Protein 2IZX (pdb70)

Organism: Homo sapiens (NCBI:txid9606)

Radius of gyration: 12.32 Å; Cα contacts (8 Å, |Δi|>4): 88; chains: 3; bounding box: 26×30×30 Å

InterPro domains:
  IPR000595 Cyclic nucleotide-binding domain [PF00027] (158-243)
  IPR000595 Cyclic nucleotide-binding domain [PF00027] (280-371)
  IPR000595 Cyclic nucleotide-binding domain [PS50042] (139-258)
  IPR000595 Cyclic nucleotide-binding domain [PS50042] (261-388)
  IPR000595 Cyclic nucleotide-binding domain [SM00100] (139-259)
  IPR000595 Cyclic nucleotide-binding domain [SM00100] (261-386)
  IPR000595 Cyclic nucleotide-binding domain [cd00038] (139-251)
  IPR000595 Cyclic nucleotide-binding domain [cd00038] (261-382)
  IPR003117 cAMP-dependent protein kinase regulatory subunit, dimerization-anchoring domain [PF02197] (9-45)
  IPR003117 cAMP-dependent protein kinase regulatory subunit, dimerization-anchoring domain [SM00394] (8-45)
  IPR012198 cAMP-dependent protein kinase regulatory subunit [PIRSF000548] (71-395)
  IPR014710 RmlC-like jelly roll fold [G3DSA:2.60.120.10] (99-242)
  IPR014710 RmlC-like jelly roll fold [G3DSA:2.60.120.10] (243-395)
  IPR018488 Cyclic nucleotide-binding, conserved site [PS00888] (166-182)
  IPR018488 Cyclic nucleotide-binding, conserved site [PS00888] (288-304)
  IPR018488 Cyclic nucleotide-binding, conserved site [PS00889] (206-223)
  IPR018488 Cyclic nucleotide-binding, conserved site [PS00889] (336-353)
  IPR018490 Cyclic nucleotide-binding domain superfamily [SSF51206] (120-250)
  IPR018490 Cyclic nucleotide-binding domain superfamily [SSF51206] (254-394)
  IPR050503 cAMP-dependent protein kinase regulatory subunit-like [PTHR11635] (18-391)

Sequence (98 aa):
IPPGLTELLQGYTVEVLRQQPPDLVEFAVEYFTRLREARIQIPPGLTELLQGYTVEVLRQQPPDLVEFAVEYFTRLREARQIEYLAKQIVDNAIQQAK

Foldseek 3Di:
DDPPPVVVVVVLVVCCVVPVDPDSVVSVVVVVVVVVVVD/DDDDPCVVVVVVVLVVVCVVVVDPDSVVSVVVVVVVVVVVD/DVVVVVVVVVVVVVVVVD

CATH classification: 1.20.890.10

B-factor: mean 15.24, std 7.82, range [7.11, 54.93]

Solvent-accessible surface area: 5772 Å² total; per-residue (Å²): 100,41,131,37,0,32,114,25,0,37,26,0,0,16,39,0,3,133,108,65,18,144,62,18,30,60,36,0,13,81,51,0,47,146,62,92,143,90,164,115,139,90,14,128,36,2,37,121,17,0,45,25,0,0,37,43,1,57,171,111,146,22,144,53,21,14,50,26,0,13,65,42,0,32,160,72,67,119,81,201,112,41,98,127,42,0,95,84,18,0,54,70,0,6,103,93,19,128

GO terms:
  GO:0005515 protein binding (F, IPI)
  GO:0005737 cytoplasm (C, IDA)
  GO:0005813 centrosome (C, IDA)
  GO:0005886 plasma membrane (C, IDA)
  GO:0031625 ubiquitin protein ligase binding (F, IDA)
  GO:0035556 intracellular signal transduction (P, TAS)
  GO:0005737 cytoplasm (C, TAS)
  GO:0005886 plasma membrane (C, TAS)
  GO:0016020 membrane (C, TAS)
  GO:0097546 ciliary base (C, TAS)
  GO:0002862 negative regulation of inflammatory response to antigenic stimulus (P, TAS)
  GO:0003091 renal water homeostasis (P, TAS)
  GO:0034199 activation of protein kinase A activity (P, TAS)
  GO:0030552 cAMP binding (F, TAS)
  GO:0005829 cytosol (C, TAS)
  GO:0097700 vascular endothelial cell response to laminar fluid shear stress (P, TAS)
  GO:0071377 cellular response to glucagon stimulus (P, TAS)
  GO:0007268 chemical synaptic transmission (P, TAS)
  GO:0004862 cAMP-dependent protein kinase inhibitor activity (F, IDA)
  GO:0008603 cAMP-dependent protein kinase regulator activity (F, IDA)

Secondary structure (DSSP, 8-state):
--TTHHHHHHHHHHHHHHH--S-HHHHHHHHHHHHHHH-/----TTHHHHHHHHHHHHHHH--S-HHHHHHHHHHHHHHT-/-HHHHHHHHHHHHHHHH-

Structure (mmCIF, N/CA/C/O backbone):
data_2IZX
#
_entry.id   2IZX
#
_cell.length_a   41.352
_cell.length_b   45.251
_cell.length_c   56.837
_cell.angle_alpha   90.00
_cell.angle_beta   90.00
_cell.angle_gamma   90.00
#
_symmetry.space_group_name_H-M   'P 21 21 21'
#
loop_
_entity.id
_entity.type
_entity.pdbx_description
1 polymer 'CAMP-DEPENDENT PROTEIN KINASE TYPE II-ALPHA REGULATORY SUBUNIT'
2 polymer AKAP-IS
3 non-polymer 'DITHIANE DIOL'
4 water water
#
loop_
_atom_site.group_PDB
_atom_site.id
_atom_site.type_symbol
_atom_site.label_atom_id
_atom_site.label_alt_id
_atom_site.label_comp_id
_atom_site.label_asym_id
_atom_site.label_entity_id
_atom_site.label_seq_id
_atom_site.pdbx_PDB_ins_code
_atom_site.Cartn_x
_atom_site.Cartn_y
_atom_site.Cartn_z
_atom_site.occupancy
_atom_site.B_iso_or_equiv
_atom_site.auth_seq_id
_atom_site.auth_comp_id
_atom_site.auth_asym_id
_atom_site.auth_atom_id
_atom_site.pdbx_PDB_model_num
ATOM 1 N N . ILE A 1 3 ? 18.389 0.874 -15.517 1.00 26.43 5 ILE A N 1
ATOM 2 C CA . ILE A 1 3 ? 16.961 0.405 -15.756 1.00 25.04 5 ILE A CA 1
ATOM 3 C C . ILE A 1 3 ? 16.546 -0.481 -14.573 1.00 23.79 5 ILE A C 1
ATOM 4 O O . ILE A 1 3 ? 17.214 -1.494 -14.298 1.00 25.07 5 ILE A O 1
ATOM 9 N N . PRO A 1 4 ? 15.474 -0.125 -13.845 1.00 20.73 6 PRO A N 1
ATOM 10 C CA . PRO A 1 4 ? 15.076 -0.966 -12.738 1.00 20.16 6 PRO A CA 1
ATOM 11 C C . PRO A 1 4 ? 14.703 -2.368 -13.130 1.00 20.33 6 PRO A C 1
ATOM 12 O O . PRO A 1 4 ? 14.051 -2.583 -14.171 1.00 18.45 6 PRO A O 1
ATOM 16 N N . PRO A 1 5 ? 15.147 -3.340 -12.328 1.00 20.88 7 PRO A N 1
ATOM 17 C CA . PRO A 1 5 ? 14.758 -4.723 -12.566 1.00 21.53 7 PRO A CA 1
ATOM 18 C C . PRO A 1 5 ? 13.248 -4.833 -12.600 1.00 20.32 7 PRO A C 1
ATOM 19 O O . PRO A 1 5 ? 12.527 -4.178 -11.820 1.00 21.07 7 PRO A O 1
ATOM 23 N N . GLY A 1 6 ? 12.761 -5.646 -13.524 1.00 18.69 8 GLY A N 1
ATOM 24 C CA . GLY A 1 6 ? 11.335 -5.823 -13.610 1.00 16.26 8 GLY A CA 1
ATOM 25 C C . GLY A 1 6 ? 10.615 -4.907 -14.591 1.00 13.83 8 GLY A C 1
ATOM 26 O O . GLY A 1 6 ? 9.481 -5.226 -14.963 1.00 14.85 8 GLY A O 1
ATOM 27 N N . LEU A 1 7 ? 11.246 -3.803 -14.988 1.00 13.45 9 LEU A N 1
ATOM 28 C CA . LEU A 1 7 ? 10.512 -2.852 -15.827 1.00 11.31 9 LEU A CA 1
ATOM 29 C C . LEU A 1 7 ? 10.111 -3.436 -17.186 1.00 9.94 9 LEU A C 1
ATOM 30 O O . LEU A 1 7 ? 8.962 -3.340 -17.591 1.00 9.38 9 LEU A O 1
ATOM 35 N N . THR A 1 8 ? 11.052 -4.092 -17.852 1.00 10.31 10 THR A N 1
ATOM 36 C CA . THR A 1 8 ? 10.705 -4.599 -19.179 1.00 9.95 10 THR A CA 1
ATOM 37 C C . THR A 1 8 ? 9.655 -5.691 -19.088 1.00 10.00 10 THR A C 1
ATOM 38 O O . THR A 1 8 ? 8.715 -5.740 -19.894 1.00 9.14 10 THR A O 1
ATOM 42 N N . GLU A 1 9 ? 9.780 -6.574 -18.093 1.00 10.92 11 GLU A N 1
ATOM 43 C CA . GLU A 1 9 ? 8.797 -7.637 -17.985 1.00 10.89 11 GLU A CA 1
ATOM 44 C C . GLU A 1 9 ? 7.420 -7.141 -17.631 1.00 9.10 11 GLU A C 1
ATOM 45 O O . GLU A 1 9 ? 6.426 -7.604 -18.173 1.00 9.58 11 GLU A O 1
ATOM 51 N N . LEU A 1 10 ? 7.348 -6.148 -16.736 1.00 9.61 12 LEU A N 1
ATOM 52 C CA . LEU A 1 10 ? 6.061 -5.545 -16.378 1.00 10.24 12 LEU A CA 1
ATOM 53 C C . LEU A 1 10 ? 5.392 -4.976 -17.613 1.00 9.55 12 LEU A C 1
ATOM 54 O O . LEU A 1 10 ? 4.187 -5.213 -17.869 1.00 9.06 12 LEU A O 1
ATOM 59 N N . LEU A 1 11 ? 6.156 -4.216 -18.398 1.00 8.02 13 LEU A N 1
ATOM 60 C CA . LEU A 1 11 ? 5.543 -3.547 -19.554 1.00 7.77 13 LEU A CA 1
ATOM 61 C C . LEU A 1 11 ? 5.259 -4.557 -20.654 1.00 7.69 13 LEU A C 1
ATOM 62 O O . LEU A 1 11 ? 4.317 -4.364 -21.445 1.00 7.54 13 LEU A O 1
ATOM 67 N N . GLN A 1 12 ? 6.001 -5.673 -20.705 1.00 7.75 14 GLN A N 1
ATOM 68 C CA . GLN A 1 12 ? 5.694 -6.722 -21.715 1.00 7.51 14 GLN A CA 1
ATOM 69 C C . GLN A 1 12 ? 4.356 -7.361 -21.496 1.00 8.09 14 GLN A C 1
ATOM 70 O O . GLN A 1 12 ? 3.634 -7.632 -22.470 1.00 8.01 14 GLN A O 1
ATOM 76 N N . GLY A 1 13 ? 3.932 -7.577 -20.245 1.00 8.11 15 GLY A N 1
ATOM 77 C CA . GLY A 1 13 ? 2.624 -8.206 -20.018 1.00 8.82 15 GLY A CA 1
ATOM 78 C C . GLY A 1 13 ? 1.505 -7.303 -20.544 1.00 7.66 15 GLY A C 1
ATOM 79 O O . GLY A 1 13 ? 0.574 -7.716 -21.240 1.00 7.91 15 GLY A O 1
ATOM 80 N N . TYR A 1 14 ? 1.600 -6.011 -20.197 1.00 8.18 16 TYR A N 1
ATOM 81 C CA . TYR A 1 14 ? 0.673 -5.016 -20.715 1.00 8.33 16 TYR A CA 1
ATOM 82 C C . TYR A 1 14 ? 0.654 -5.003 -22.240 1.00 7.63 16 TYR A C 1
ATOM 83 O O . TYR A 1 14 ? -0.423 -4.962 -22.903 1.00 8.03 16 TYR A O 1
ATOM 92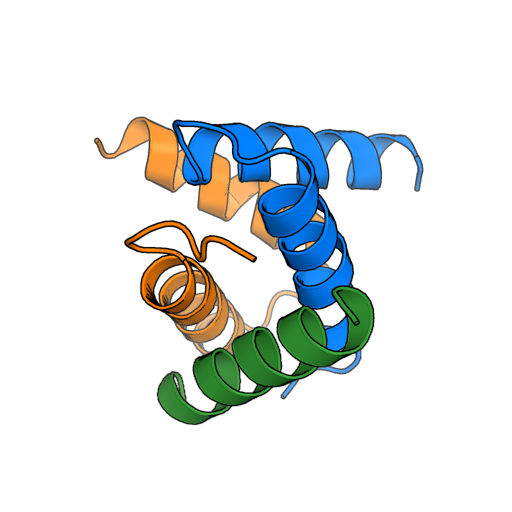 N N . THR A 1 15 ? 1.859 -4.979 -22.839 1.00 7.92 17 THR A N 1
ATOM 93 C CA . THR A 1 15 ? 1.953 -4.834 -24.306 1.00 7.58 17 THR A CA 1
ATOM 94 C C . THR A 1 15 ? 1.447 -6.079 -25.022 1.00 7.88 17 THR A C 1
ATOM 95 O O . THR A 1 15 ? 0.764 -5.968 -26.058 1.00 7.94 17 THR A O 1
ATOM 99 N N . VAL A 1 16 ? 1.674 -7.268 -24.480 1.00 7.97 18 VAL A N 1
ATOM 100 C CA . VAL A 1 16 ? 1.044 -8.468 -25.030 1.00 8.32 18 VAL A CA 1
ATOM 101 C C . VAL A 1 16 ? -0.452 -8.338 -25.049 1.00 8.99 18 VAL A C 1
ATOM 102 O O . VAL A 1 16 ? -1.126 -8.670 -26.079 1.00 8.42 18 VAL A O 1
ATOM 106 N N . GLU A 1 17 ? -1.047 -7.866 -23.966 1.00 8.86 19 GLU A N 1
ATOM 107 C CA . GLU A 1 17 ? -2.479 -7.745 -23.954 1.00 8.70 19 GLU A CA 1
ATOM 108 C C . GLU A 1 17 ? -3.029 -6.679 -24.874 1.00 8.14 19 GLU A C 1
ATOM 109 O O . GLU A 1 17 ? -4.086 -6.859 -25.500 1.00 8.93 19 GLU A O 1
ATOM 115 N N . VAL A 1 18 ? -2.272 -5.579 -25.042 1.00 8.41 20 VAL A N 1
ATOM 116 C CA . VAL A 1 18 ? -2.648 -4.566 -26.036 1.00 8.60 20 VAL A CA 1
ATOM 117 C C . VAL A 1 18 ? -2.640 -5.198 -27.433 1.00 8.45 20 VAL A C 1
ATOM 118 O O . VAL A 1 18 ? -3.579 -4.967 -28.243 1.00 8.65 20 VAL A O 1
ATOM 122 N N . LEU A 1 19 ? -1.587 -5.922 -27.778 1.00 8.26 21 LEU A N 1
ATOM 123 C CA . LEU A 1 19 ? -1.528 -6.531 -29.121 1.00 8.37 21 LEU A CA 1
ATOM 124 C C . LEU A 1 19 ? -2.602 -7.556 -29.375 1.00 8.31 21 LEU A C 1
ATOM 125 O O . LEU A 1 19 ? -3.177 -7.622 -30.489 1.00 9.04 21 LEU A O 1
ATOM 130 N N . ARG A 1 20 ? -2.915 -8.346 -28.339 1.00 8.02 22 ARG A N 1
ATOM 131 C CA . ARG A 1 20 ? -3.973 -9.339 -28.463 1.00 9.05 22 ARG A CA 1
ATOM 132 C C . ARG A 1 20 ? -5.363 -8.715 -28.567 1.00 9.29 22 ARG A C 1
ATOM 133 O O . ARG A 1 20 ? -6.185 -9.137 -29.381 1.00 9.61 22 ARG A O 1
ATOM 141 N N . GLN A 1 21 ? -5.616 -7.704 -27.727 1.00 8.99 23 GLN A N 1
ATOM 142 C CA . GLN A 1 21 ? -6.986 -7.222 -27.511 1.00 9.92 23 GLN A CA 1
ATOM 143 C C . GLN A 1 21 ? -7.318 -5.986 -28.329 1.00 10.52 23 GLN A C 1
ATOM 144 O O . GLN A 1 21 ? -8.506 -5.691 -28.507 1.00 10.83 23 GLN A O 1
ATOM 150 N N . GLN A 1 22 ? -6.294 -5.303 -28.864 1.00 10.23 24 GLN A N 1
ATOM 151 C CA . GLN A 1 22 ? -6.522 -4.112 -29.711 1.00 10.24 24 GLN A CA 1
ATOM 152 C C . GLN A 1 22 ? -7.476 -3.116 -29.070 1.00 9.95 24 GLN A C 1
ATOM 153 O O . GLN A 1 22 ? -8.439 -2.635 -29.706 1.00 12.19 24 GLN A O 1
ATOM 159 N N . PRO A 1 23 ? -7.229 -2.714 -27.831 1.00 10.17 25 PRO A N 1
ATOM 160 C CA . PRO A 1 23 ? -8.156 -1.773 -27.202 1.00 11.83 25 PRO A CA 1
ATOM 161 C C . PRO A 1 23 ? -8.093 -0.394 -27.909 1.00 12.72 25 PRO A C 1
ATOM 162 O O . PRO A 1 23 ? -7.028 0.020 -28.368 1.00 14.10 25 PRO A O 1
ATOM 166 N N . PRO A 1 24 ? -9.194 0.332 -27.958 1.00 14.69 26 PRO A N 1
ATOM 167 C CA . PRO A 1 24 ? -9.160 1.629 -28.627 1.00 15.48 26 PRO A CA 1
ATOM 168 C C . PRO A 1 24 ? -8.503 2.739 -27.843 1.00 15.02 26 PRO A C 1
ATOM 169 O O . PRO A 1 24 ? -8.143 3.752 -28.441 1.00 16.96 26 PRO A O 1
ATOM 173 N N . ASP A 1 25 ? -8.389 2.606 -26.522 1.00 12.84 27 ASP A N 1
ATOM 174 C CA . ASP A 1 25 ? -7.805 3.686 -25.718 1.00 11.95 27 ASP A CA 1
ATOM 175 C C . ASP A 1 25 ? -6.706 3.022 -24.882 1.00 10.39 27 ASP A C 1
ATOM 176 O O . ASP A 1 25 ? -6.978 2.294 -23.914 1.00 10.05 27 ASP A O 1
ATOM 181 N N . LEU A 1 26 ? -5.456 3.256 -25.279 1.00 9.31 28 LEU A N 1
ATOM 182 C CA . LEU A 1 26 ? -4.324 2.600 -24.617 1.00 9.13 28 LEU A CA 1
ATOM 183 C C . LEU A 1 26 ? -4.163 3.007 -23.172 1.00 10.28 28 LEU A C 1
ATOM 184 O O . LEU A 1 26 ? -3.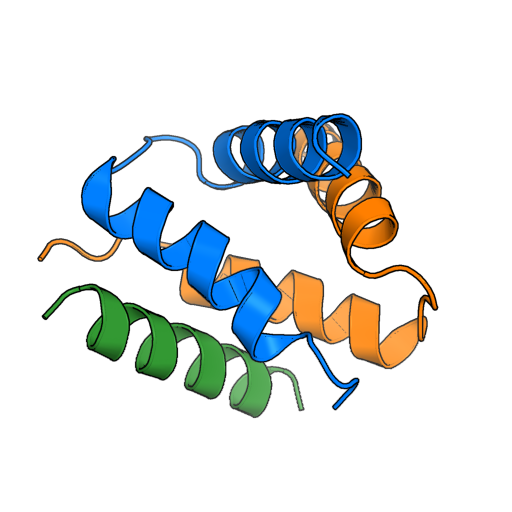694 2.174 -22.351 1.00 9.53 28 LEU A O 1
ATOM 189 N N . VAL A 1 27 ? -4.505 4.251 -22.843 1.00 10.13 29 VAL A N 1
ATOM 190 C CA . VAL A 1 27 ? -4.306 4.710 -21.461 1.00 9.73 29 VAL A CA 1
ATOM 191 C C . VAL A 1 27 ? -5.351 4.113 -20.534 1.00 10.73 29 VAL A C 1
ATOM 192 O O . VAL A 1 27 ? -5.035 3.660 -19.438 1.00 9.91 29 VAL A O 1
ATOM 196 N N . GLU A 1 28 ? -6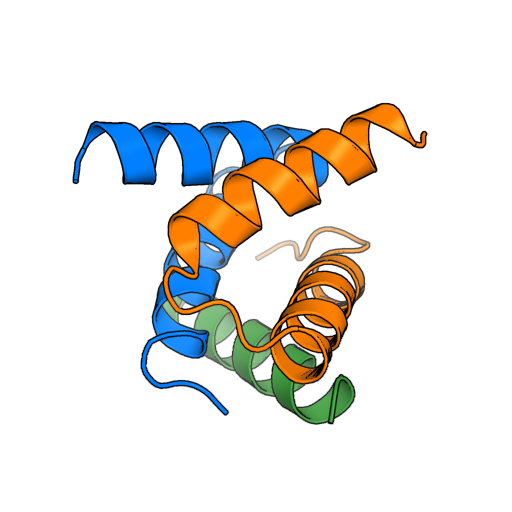.601 4.114 -20.982 1.00 9.86 30 GLU A N 1
ATOM 197 C CA . GLU A 1 28 ? -7.607 3.483 -20.156 1.00 11.35 30 GLU A CA 1
ATOM 198 C C . GLU A 1 28 ? -7.298 2.001 -19.977 1.00 9.80 30 GLU A C 1
ATOM 199 O O . GLU A 1 28 ? -7.467 1.439 -18.890 1.00 9.38 30 GLU A O 1
ATOM 205 N N . PHE A 1 29 ? -6.821 1.354 -21.053 1.00 9.42 31 PHE A N 1
ATOM 206 C CA . PHE A 1 29 ? -6.464 -0.088 -20.910 1.00 9.23 31 PHE A CA 1
ATOM 207 C C . PHE A 1 29 ? -5.323 -0.252 -19.883 1.00 8.98 31 PHE A C 1
ATOM 208 O O . PHE A 1 29 ? -5.351 -1.211 -19.116 1.00 9.61 31 PHE A O 1
ATOM 216 N N . ALA A 1 30 ? -4.354 0.666 -19.884 1.00 8.52 32 ALA A N 1
ATOM 217 C CA . ALA A 1 30 ? -3.254 0.619 -18.885 1.00 8.09 32 ALA A CA 1
ATOM 218 C C . ALA A 1 30 ? -3.810 0.797 -17.486 1.00 8.98 32 ALA A C 1
ATOM 219 O O . ALA A 1 30 ? -3.378 0.087 -16.572 1.00 8.73 32 ALA A O 1
ATOM 221 N N . VAL A 1 31 ? -4.694 1.770 -17.273 1.00 8.83 33 VAL A N 1
ATOM 222 C CA . VAL A 1 31 ? -5.237 1.898 -15.897 1.00 9.59 33 VAL A CA 1
ATOM 223 C C . VAL A 1 31 ? -5.855 0.553 -15.470 1.00 10.10 33 VAL A C 1
ATOM 224 O O . VAL A 1 31 ? -5.613 0.083 -14.337 1.00 10.01 33 VAL A O 1
ATOM 228 N N . GLU A 1 32 ? -6.671 -0.029 -16.334 1.00 9.35 34 GLU A N 1
ATOM 229 C CA . GLU A 1 32 ? -7.348 -1.289 -15.941 1.00 9.15 34 GLU A CA 1
ATOM 230 C C . GLU A 1 32 ? -6.332 -2.417 -15.719 1.00 9.16 34 GLU A C 1
ATOM 231 O O . GLU A 1 32 ? -6.410 -3.123 -14.719 1.00 9.43 34 GLU A O 1
ATOM 237 N N . TYR A 1 33 ? -5.374 -2.549 -16.626 1.00 8.31 35 TYR A N 1
ATOM 238 C CA . TYR A 1 33 ? -4.420 -3.663 -16.503 1.00 7.53 35 TYR A CA 1
ATOM 239 C C . TYR A 1 33 ? -3.597 -3.558 -15.225 1.00 8.40 35 TYR A C 1
ATOM 240 O O . TYR A 1 33 ? -3.495 -4.537 -14.456 1.00 8.46 35 TYR A O 1
ATOM 249 N N . PHE A 1 34 ? -3.018 -2.380 -14.946 1.00 7.78 36 PHE A N 1
ATOM 250 C CA . PHE A 1 34 ? -2.165 -2.305 -13.777 1.00 8.79 36 PHE A CA 1
ATOM 251 C C . PHE A 1 34 ? -2.980 -2.272 -12.486 1.00 9.70 36 PHE A C 1
ATOM 252 O O . PHE A 1 34 ? -2.472 -2.759 -11.458 1.00 9.87 36 PHE A O 1
ATOM 260 N N . THR A 1 35 ? -4.217 -1.769 -12.523 1.00 9.43 37 THR A N 1
ATOM 261 C CA . THR A 1 35 ? -5.066 -1.870 -11.331 1.00 9.12 37 THR A CA 1
ATOM 262 C C . THR A 1 35 ? -5.365 -3.337 -11.011 1.00 10.46 37 THR A C 1
ATOM 263 O O . THR A 1 35 ? -5.312 -3.748 -9.849 1.00 10.09 37 THR A O 1
ATOM 267 N N . ARG A 1 36 ? -5.661 -4.136 -12.03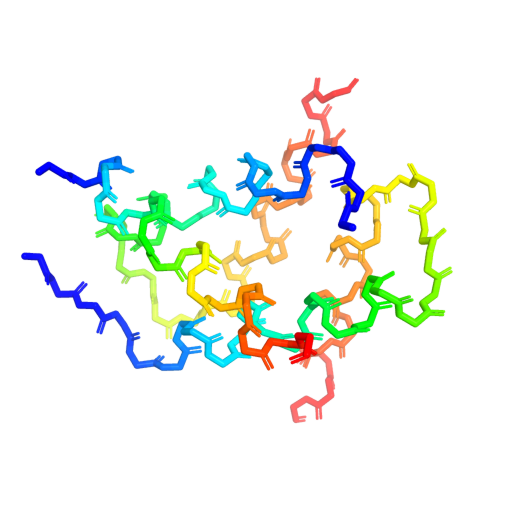2 1.00 9.09 38 ARG A N 1
ATOM 268 C CA . ARG A 1 36 ? -5.953 -5.537 -11.798 1.00 9.70 38 ARG A CA 1
ATOM 269 C C . ARG A 1 36 ? -4.701 -6.306 -11.403 1.00 9.64 38 ARG A C 1
ATOM 270 O O . ARG A 1 36 ? -4.773 -7.234 -10.575 1.00 10.38 38 ARG A O 1
ATOM 278 N N . LEU A 1 37 ? -3.532 -5.928 -11.931 1.00 9.03 39 LEU A N 1
ATOM 279 C CA . LEU A 1 37 ? -2.300 -6.568 -11.479 1.00 9.93 39 LEU A CA 1
ATOM 280 C C . LEU A 1 37 ? -2.018 -6.228 -10.017 1.00 10.18 39 LEU A C 1
ATOM 281 O O . LEU A 1 37 ? -1.593 -7.116 -9.248 1.00 11.72 39 LEU A O 1
ATOM 286 N N . ARG A 1 38 ? -2.228 -4.969 -9.640 1.00 9.77 40 ARG A N 1
ATOM 287 C CA . ARG A 1 38 ? -2.036 -4.586 -8.237 1.00 11.29 40 ARG A CA 1
ATOM 288 C C . ARG A 1 38 ? -3.002 -5.345 -7.347 1.00 10.88 40 ARG A C 1
ATOM 289 O O . ARG A 1 38 ? -2.606 -5.786 -6.253 1.00 11.82 40 ARG A O 1
ATOM 297 N N . GLU A 1 39 ? -4.257 -5.526 -7.790 1.00 10.99 41 GLU A N 1
ATOM 298 C CA . GLU A 1 39 ? -5.251 -6.281 -6.989 1.00 13.42 41 GLU A CA 1
ATOM 299 C C . GLU A 1 39 ? -4.780 -7.736 -6.836 1.00 12.92 41 GLU A C 1
ATOM 300 O O . GLU A 1 39 ? -4.878 -8.348 -5.735 1.00 13.12 41 GLU A O 1
ATOM 306 N N . ALA A 1 40 ? -4.289 -8.350 -7.931 1.00 11.87 42 ALA A N 1
ATOM 307 C CA . ALA A 1 40 ? -3.909 -9.791 -7.917 1.00 13.77 42 ALA A CA 1
ATOM 308 C C . ALA A 1 40 ? -2.745 -10.004 -6.961 1.00 14.62 42 ALA A C 1
ATOM 309 O O . ALA A 1 40 ? -2.674 -11.006 -6.228 1.00 17.19 42 ALA A O 1
ATOM 311 N N . ARG A 1 41 ? -1.800 -9.073 -6.995 1.00 16.30 43 ARG A N 1
ATOM 312 C CA . ARG A 1 41 ? -0.655 -9.077 -6.096 1.00 18.49 43 ARG A CA 1
ATOM 313 C C . ARG A 1 41 ? -1.142 -8.836 -4.659 1.00 18.47 43 ARG A C 1
ATOM 314 O O . ARG A 1 41 ? -0.491 -9.303 -3.713 1.00 24.15 43 ARG A O 1
ATOM 322 N N . ILE B 1 1 ? 0.415 -8.763 -37.117 1.00 24.96 3 ILE B N 1
ATOM 323 C CA . ILE B 1 1 ? -0.322 -8.139 -35.983 1.00 23.00 3 ILE B CA 1
ATOM 324 C C . ILE B 1 1 ? -0.383 -6.605 -36.123 1.00 20.85 3 ILE B C 1
ATOM 325 O O . ILE B 1 1 ? 0.599 -5.949 -36.495 1.00 21.97 3 ILE B O 1
ATOM 330 N N . GLN B 1 2 ? -1.554 -6.017 -35.885 1.00 17.42 4 GLN B N 1
ATOM 331 C CA . GLN B 1 2 ? -1.704 -4.578 -35.969 1.00 19.82 4 GLN B CA 1
ATOM 332 C C . GLN B 1 2 ? -1.030 -3.947 -34.725 1.00 16.24 4 GLN B C 1
ATOM 333 O O . GLN B 1 2 ? -1.267 -4.361 -33.584 1.00 16.15 4 GLN B O 1
ATOM 339 N N . ILE B 1 3 ? -0.197 -2.957 -34.935 1.00 15.78 5 ILE B N 1
ATOM 340 C CA . ILE B 1 3 ? 0.419 -2.308 -33.805 1.00 16.12 5 ILE B CA 1
ATOM 341 C C . ILE B 1 3 ? -0.294 -0.959 -33.597 1.00 15.87 5 ILE B C 1
ATOM 342 O O . ILE B 1 3 ? -0.291 -0.095 -34.493 1.00 17.11 5 ILE B O 1
ATOM 347 N N . PRO B 1 4 ? -1.000 -0.800 -32.453 1.00 16.24 6 PRO B N 1
ATOM 348 C CA . PRO B 1 4 ? -1.774 0.394 -32.204 1.00 16.93 6 PRO B CA 1
ATOM 349 C C . PRO B 1 4 ? -0.883 1.615 -32.276 1.00 16.34 6 PRO B C 1
ATOM 350 O O . PRO B 1 4 ? 0.231 1.674 -31.698 1.00 16.07 6 PRO B O 1
ATOM 354 N N . PRO B 1 5 ? -1.397 2.671 -32.897 1.00 16.61 7 PRO B N 1
ATOM 355 C CA . PRO B 1 5 ? -0.717 3.954 -32.906 1.00 16.72 7 PRO B CA 1
ATOM 356 C C . PRO B 1 5 ? -0.567 4.497 -31.454 1.00 15.10 7 PRO B C 1
ATOM 357 O O . PRO B 1 5 ? -1.491 4.359 -30.616 1.00 16.63 7 PRO B O 1
ATOM 361 N N . GLY B 1 6 ? 0.603 5.040 -31.167 1.00 13.22 8 GLY B N 1
ATOM 362 C CA . GLY B 1 6 ? 0.848 5.679 -29.882 1.00 12.35 8 GLY B CA 1
ATOM 363 C C . GLY B 1 6 ? 1.352 4.699 -28.840 1.00 12.46 8 GLY B C 1
ATOM 364 O O . GLY B 1 6 ? 1.676 5.100 -27.731 1.00 11.80 8 GLY B O 1
ATOM 365 N N . LEU B 1 7 ? 1.512 3.424 -29.180 1.00 9.83 9 LEU B N 1
ATOM 366 C CA . LEU B 1 7 ? 1.962 2.454 -28.161 1.00 10.07 9 LEU B CA 1
ATOM 367 C C . LEU B 1 7 ? 3.396 2.728 -27.701 1.00 9.90 9 LEU B C 1
ATOM 368 O O . LEU B 1 7 ? 3.676 2.774 -26.483 1.00 9.14 9 LEU B O 1
ATOM 373 N N . THR B 1 8 ? 4.351 2.929 -28.634 1.00 9.62 10 THR B N 1
ATOM 374 C CA . THR B 1 8 ? 5.733 3.142 -28.189 1.00 10.08 10 THR B CA 1
ATOM 375 C C . THR B 1 8 ? 5.801 4.442 -27.401 1.00 9.43 10 THR B C 1
ATOM 376 O O . THR B 1 8 ? 6.463 4.493 -26.377 1.00 10.09 10 THR B O 1
ATOM 380 N N . GLU B 1 9 ? 5.108 5.489 -27.844 1.00 10.27 11 GLU B N 1
ATOM 381 C CA . GLU B 1 9 ? 5.168 6.743 -27.113 1.00 10.48 11 GLU B CA 1
ATOM 382 C C . GLU B 1 9 ? 4.609 6.652 -25.699 1.00 10.40 11 GLU B C 1
ATOM 383 O O . GLU B 1 9 ? 5.170 7.243 -24.739 1.00 10.48 11 GLU B O 1
ATOM 389 N N . LEU B 1 10 ? 3.564 5.857 -25.538 1.00 9.72 12 LEU B N 1
ATOM 390 C CA . LEU B 1 10 ? 2.976 5.656 -24.218 1.00 11.24 12 LEU B CA 1
ATOM 391 C C . LEU B 1 10 ? 3.980 4.958 -23.288 1.00 10.25 12 LEU B C 1
ATOM 392 O O . LEU B 1 10 ? 4.171 5.350 -22.117 1.00 10.23 12 LEU B O 1
ATOM 397 N N . LEU B 1 11 ? 4.622 3.899 -23.807 1.00 8.33 13 LEU B N 1
ATOM 398 C CA . LEU B 1 11 ? 5.533 3.136 -22.979 1.00 8.80 13 LEU B CA 1
ATOM 399 C C . LEU B 1 11 ? 6.743 4.003 -22.643 1.00 9.06 13 LEU B C 1
ATOM 400 O O . LEU B 1 11 ? 7.298 3.937 -21.537 1.00 9.46 13 LEU B O 1
ATOM 405 N N . GLN B 1 12 ? 7.202 4.791 -23.625 1.00 9.48 14 GLN B N 1
ATOM 406 C CA . GLN B 1 12 ? 8.338 5.699 -23.398 1.00 11.46 14 GLN B CA 1
ATOM 407 C C . GLN B 1 12 ? 8.045 6.737 -22.319 1.00 10.38 14 GLN B C 1
ATOM 408 O O . GLN B 1 12 ? 8.911 7.025 -21.496 1.00 9.58 14 GLN B O 1
ATOM 414 N N . GLY B 1 13 ? 6.845 7.310 -22.329 1.00 10.22 15 GLY B N 1
ATOM 415 C CA . GLY B 1 13 ? 6.559 8.394 -21.359 1.00 10.65 15 GLY B CA 1
ATOM 416 C C . GLY B 1 13 ? 6.540 7.849 -19.924 1.00 10.46 15 GLY B C 1
ATOM 417 O O . GLY B 1 13 ? 7.062 8.505 -19.007 1.00 10.84 15 GLY B O 1
ATOM 418 N N . TYR B 1 14 ? 5.983 6.643 -19.754 1.00 9.17 16 TYR B N 1
ATOM 419 C CA . TYR B 1 14 ? 6.027 6.017 -18.452 1.00 8.71 16 TYR B CA 1
ATOM 420 C C . TYR B 1 14 ? 7.437 5.738 -18.028 1.00 8.66 16 TYR B C 1
ATOM 421 O O . TYR B 1 14 ? 7.846 6.047 -16.889 1.00 9.52 16 TYR B O 1
ATOM 430 N N . THR B 1 15 ? 8.256 5.199 -18.956 1.00 9.34 17 THR B N 1
ATOM 431 C CA . THR B 1 15 ? 9.629 4.881 -18.630 1.00 9.50 17 THR B CA 1
ATOM 432 C C . THR B 1 15 ? 10.389 6.166 -18.244 1.00 8.36 17 THR B C 1
ATOM 433 O O . THR B 1 15 ? 11.189 6.148 -17.302 1.00 9.65 17 THR B O 1
ATOM 437 N N . VAL B 1 16 ? 10.195 7.281 -18.946 1.00 9.73 18 VAL B N 1
ATOM 438 C CA . VAL B 1 16 ? 10.915 8.496 -18.610 1.00 10.24 18 VAL B CA 1
ATOM 439 C C . VAL B 1 16 ? 10.603 8.866 -17.151 1.00 10.10 18 VAL B C 1
ATOM 440 O O . VAL B 1 16 ? 11.550 9.230 -16.387 1.00 10.15 18 VAL B O 1
ATOM 444 N N . GLU B 1 17 ? 9.337 8.808 -16.721 1.00 10.43 19 GLU B N 1
ATOM 445 C CA . GLU B 1 17 ? 9.019 9.182 -15.338 1.00 9.73 19 GLU B CA 1
ATOM 446 C C . GLU B 1 17 ? 9.499 8.133 -14.328 1.00 10.29 19 GLU B C 1
ATOM 447 O O . GLU B 1 17 ? 9.904 8.482 -13.236 1.00 10.09 19 GLU B O 1
ATOM 453 N N . VAL B 1 18 ? 9.506 6.837 -14.703 1.00 9.52 20 VAL B N 1
ATOM 454 C CA . VAL B 1 18 ? 10.137 5.861 -13.823 1.00 9.43 20 VAL B CA 1
ATOM 455 C C . VAL B 1 18 ? 11.620 6.174 -13.631 1.00 10.67 20 VAL B C 1
ATOM 456 O O . VAL B 1 18 ? 12.149 6.105 -12.498 1.00 10.41 20 VAL B O 1
ATOM 460 N N . LEU B 1 19 ? 12.342 6.550 -14.691 1.00 10.09 21 LEU B N 1
ATOM 461 C CA . LEU B 1 19 ? 13.775 6.853 -14.575 1.00 11.50 21 LEU B CA 1
ATOM 462 C C . LEU B 1 19 ? 13.996 8.112 -13.735 1.00 11.91 21 LEU B C 1
ATOM 463 O O . LEU B 1 19 ? 14.967 8.189 -12.975 1.00 12.79 21 LEU B O 1
ATOM 468 N N . ARG B 1 20 ? 13.112 9.106 -13.868 1.00 11.44 22 ARG B N 1
ATOM 469 C CA . ARG B 1 20 ? 13.254 10.365 -13.091 1.00 11.48 22 ARG B CA 1
ATOM 470 C C . ARG B 1 20 ? 12.926 10.155 -11.626 1.00 11.33 22 ARG B C 1
ATOM 471 O O . ARG B 1 20 ? 13.615 10.671 -10.745 1.00 13.17 22 ARG B O 1
ATOM 479 N N . GLN B 1 21 ? 11.833 9.454 -11.349 1.00 11.20 23 GLN B N 1
ATOM 480 C CA . GLN B 1 21 ? 11.290 9.376 -9.968 1.00 11.71 23 GLN B CA 1
ATOM 481 C C . GLN B 1 21 ? 11.819 8.191 -9.177 1.00 11.59 23 GLN B C 1
ATOM 482 O O . GLN B 1 21 ? 11.703 8.173 -7.933 1.00 13.94 23 GLN B O 1
ATOM 488 N N . GLN B 1 22 ? 12.332 7.173 -9.879 1.00 11.14 24 GLN B N 1
ATOM 489 C CA . GLN B 1 22 ? 12.853 5.950 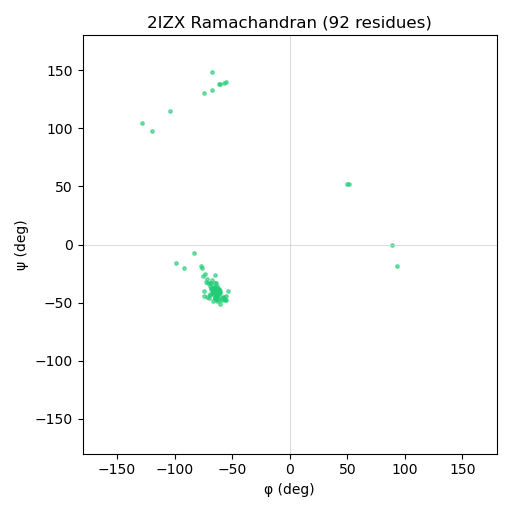-9.189 1.00 12.36 24 GLN B CA 1
ATOM 490 C C . GLN B 1 22 ? 11.855 5.347 -8.183 1.00 11.30 24 GLN B C 1
ATOM 491 O O . GLN B 1 22 ? 12.219 5.012 -7.040 1.00 12.25 24 GLN B O 1
ATOM 497 N N . PRO B 1 23 ? 10.629 5.108 -8.624 1.00 9.90 25 PRO B N 1
ATOM 498 C CA . PRO B 1 23 ? 9.651 4.503 -7.676 1.00 10.56 25 PRO B CA 1
ATOM 499 C C . PRO B 1 23 ? 10.036 3.081 -7.319 1.00 10.28 25 PRO B C 1
ATOM 500 O O . PRO B 1 23 ? 10.388 2.272 -8.190 1.00 11.59 25 PRO B O 1
ATOM 504 N N . PRO B 1 24 ? 10.000 2.749 -6.029 1.00 9.85 26 PRO B N 1
ATOM 505 C CA . PRO B 1 24 ? 10.262 1.363 -5.600 1.00 9.77 26 PRO B CA 1
ATOM 506 C C . PRO B 1 24 ? 9.232 0.341 -6.071 1.00 10.67 26 PRO B C 1
ATOM 507 O O . PRO B 1 24 ? 9.572 -0.838 -6.224 1.00 13.16 26 PRO B O 1
ATOM 511 N N . ASP B 1 25 ? 8.008 0.796 -6.308 1.00 10.04 27 ASP B N 1
ATOM 512 C CA . ASP B 1 25 ? 6.920 -0.088 -6.682 1.00 10.04 27 ASP B CA 1
ATOM 513 C C . ASP B 1 25 ? 6.433 0.350 -8.057 1.00 9.82 27 ASP B C 1
ATOM 514 O O . ASP B 1 25 ? 5.678 1.287 -8.172 1.00 10.23 27 ASP B O 1
ATOM 519 N N . LEU B 1 26 ? 6.929 -0.347 -9.079 1.00 9.11 28 LEU B N 1
ATOM 520 C CA . LEU B 1 26 ? 6.572 0.021 -10.441 1.00 8.59 28 LEU B CA 1
ATOM 521 C C . LEU B 1 26 ? 5.087 -0.147 -10.734 1.00 8.82 28 LEU B C 1
ATOM 522 O O . LEU B 1 26 ? 4.541 0.579 -11.569 1.00 9.06 28 LEU B O 1
ATOM 527 N N . VAL B 1 27 ? 4.438 -1.139 -10.125 1.00 8.47 29 VAL B N 1
ATOM 528 C CA . VAL B 1 27 ? 2.998 -1.338 -10.385 1.00 9.15 29 VAL B CA 1
ATOM 529 C C . VAL B 1 27 ? 2.169 -0.240 -9.784 1.00 8.55 29 VAL B C 1
ATOM 530 O O . VAL B 1 27 ? 1.309 0.329 -10.462 1.00 9.14 29 VAL B O 1
ATOM 534 N N . GLU B 1 28 ? 2.445 0.121 -8.529 1.00 9.87 30 GLU B N 1
ATOM 535 C CA . GLU B 1 28 ? 1.710 1.278 -7.982 1.00 10.11 30 GLU B CA 1
ATOM 536 C C . GLU B 1 28 ? 1.988 2.567 -8.788 1.00 9.65 30 GLU B C 1
ATOM 537 O O . GLU B 1 28 ? 1.065 3.360 -9.056 1.00 10.45 30 GLU B O 1
ATOM 543 N N . PHE B 1 29 ? 3.252 2.756 -9.191 1.00 8.96 31 PHE B N 1
ATOM 544 C CA . PHE B 1 29 ? 3.582 3.913 -9.992 1.00 9.48 31 PHE B CA 1
ATOM 545 C C . PHE B 1 29 ? 2.820 3.893 -11.292 1.00 9.54 31 PHE B C 1
ATOM 546 O O . PHE B 1 29 ? 2.389 4.963 -11.749 1.00 10.22 31 PHE B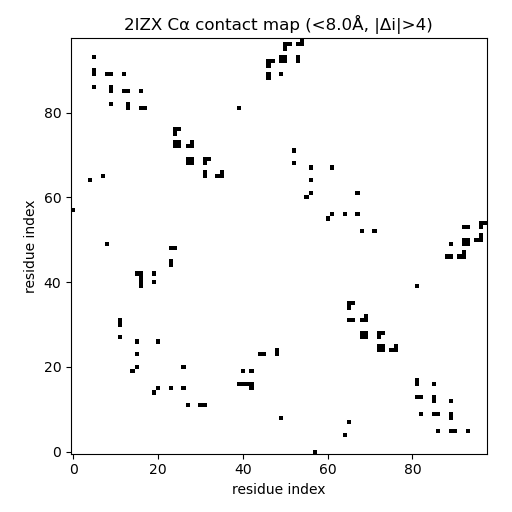 O 1
ATOM 554 N N . ALA B 1 30 ? 2.678 2.717 -11.937 1.00 8.81 32 ALA B N 1
ATOM 555 C CA . ALA B 1 30 ? 1.857 2.661 -13.204 1.00 8.90 32 ALA B CA 1
ATOM 556 C C . ALA B 1 30 ? 0.401 3.007 -12.955 1.00 9.04 32 ALA B C 1
ATOM 557 O O . ALA B 1 30 ? -0.210 3.746 -13.751 1.00 9.41 32 ALA B O 1
ATOM 559 N N . VAL B 1 31 ? -0.186 2.481 -11.898 1.00 9.11 33 VAL B N 1
ATOM 560 C CA . VAL B 1 31 ? -1.582 2.829 -11.646 1.00 9.56 33 VAL B CA 1
ATOM 561 C C . VAL B 1 31 ? -1.727 4.340 -11.538 1.00 9.99 33 VAL B C 1
ATOM 562 O O . VAL B 1 31 ? -2.615 4.938 -12.166 1.00 9.64 33 VAL B O 1
ATOM 566 N N . GLU B 1 32 ? -0.850 4.966 -10.772 1.00 10.54 34 GLU B N 1
ATOM 567 C CA . GLU B 1 32 ? -0.967 6.403 -10.588 1.00 10.50 34 GLU B CA 1
ATOM 568 C C . GLU B 1 32 ? -0.633 7.197 -11.849 1.00 10.11 34 GLU B C 1
ATOM 569 O O . GLU B 1 32 ? -1.349 8.146 -12.175 1.00 10.46 34 GLU B O 1
ATOM 575 N N . TYR B 1 33 ? 0.421 6.810 -12.556 1.00 9.61 35 TYR B N 1
ATOM 576 C CA . TYR B 1 33 ? 0.834 7.500 -13.769 1.00 9.11 35 TYR B CA 1
ATOM 577 C C . TYR B 1 33 ? -0.271 7.449 -14.811 1.00 8.81 35 TYR B C 1
ATOM 578 O O . TYR B 1 33 ? -0.666 8.505 -15.339 1.00 9.74 35 TYR B O 1
ATOM 587 N N . PHE B 1 34 ? -0.791 6.242 -15.089 1.00 8.96 36 PHE B N 1
ATOM 588 C CA . PHE B 1 34 ? -1.793 6.152 -16.149 1.00 8.65 36 PHE B CA 1
ATOM 589 C C . PHE B 1 34 ? -3.116 6.755 -15.712 1.00 8.76 36 PHE B C 1
ATOM 590 O O . PHE B 1 34 ? -3.825 7.327 -16.545 1.00 9.81 36 PHE B O 1
ATOM 598 N N . THR B 1 35 ? -3.430 6.722 -14.425 1.00 9.37 37 THR B N 1
ATOM 599 C CA . THR B 1 35 ? -4.634 7.399 -13.960 1.00 10.31 37 THR B CA 1
ATOM 600 C C . THR B 1 35 ? -4.490 8.906 -14.165 1.00 10.04 37 THR B C 1
ATOM 601 O O . THR B 1 35 ? -5.422 9.571 -14.681 1.00 11.57 37 THR B O 1
ATOM 605 N N . ARG B 1 36 ? -3.337 9.455 -13.781 1.00 9.49 38 ARG B N 1
ATOM 606 C CA . ARG B 1 36 ? -3.141 10.889 -13.992 1.00 8.89 38 ARG B CA 1
ATOM 607 C C . ARG B 1 36 ? -3.139 11.320 -15.434 1.00 8.93 38 ARG B C 1
ATOM 608 O O . ARG B 1 36 ? -3.664 12.383 -15.779 1.00 10.64 38 ARG B O 1
ATOM 616 N N . LEU B 1 37 ? -2.559 10.487 -16.277 1.00 10.05 39 LEU B N 1
ATOM 617 C CA . LEU B 1 37 ? -2.519 10.801 -17.693 1.00 12.55 39 LEU B CA 1
ATOM 618 C C . LEU B 1 37 ? -3.902 10.748 -18.310 1.00 11.92 39 LEU B C 1
ATOM 619 O O . LEU B 1 37 ? -4.235 11.592 -19.165 1.00 13.80 39 LEU B O 1
ATOM 624 N N . ARG B 1 38 ? -4.738 9.805 -17.882 1.00 12.73 40 ARG B N 1
ATOM 625 C CA . ARG B 1 38 ? -6.136 9.718 -18.400 1.00 14.34 40 ARG B CA 1
ATOM 626 C C . ARG B 1 38 ? -6.841 10.990 -18.047 1.00 14.16 40 ARG B C 1
ATOM 627 O O . ARG B 1 38 ? -7.654 11.507 -18.817 1.00 15.38 40 ARG B O 1
ATOM 635 N N . GLU B 1 39 ? -6.549 11.489 -16.862 1.00 16.09 41 GLU B N 1
ATOM 636 C CA . GLU B 1 39 ? -7.218 12.704 -16.383 1.00 19.34 41 GLU B CA 1
ATOM 637 C C . GLU B 1 39 ? -6.683 13.983 -16.999 1.00 19.74 41 GLU B C 1
ATOM 638 O O . GLU B 1 39 ? -7.397 15.024 -16.992 1.00 23.02 41 GLU B O 1
ATOM 644 N N . ALA B 1 40 ? -5.482 13.944 -17.576 1.00 19.73 42 ALA B N 1
ATOM 645 C CA . ALA B 1 40 ? -4.827 15.157 -18.111 1.00 20.84 42 ALA B CA 1
ATOM 646 C C . ALA B 1 40 ? -5.323 15.454 -19.494 1.00 22.38 42 ALA B C 1
ATOM 647 O O . ALA B 1 40 ? -4.973 16.484 -20.063 1.00 22.33 42 ALA B O 1
ATOM 649 N N . ARG B 1 41 ? -6.117 14.536 -20.056 1.00 23.78 43 ARG B N 1
ATOM 650 C CA . ARG B 1 41 ? -6.645 14.702 -21.407 1.00 27.13 43 ARG B CA 1
ATOM 651 C C . ARG B 1 41 ? -7.448 15.988 -21.590 1.00 25.67 43 ARG B C 1
ATOM 652 O O . ARG B 1 41 ? -8.157 16.421 -20.677 1.00 26.84 43 ARG B O 1
ATOM 660 N N . GLN C 2 1 ? 5.897 -14.191 -33.292 1.00 24.40 4 GLN C N 1
ATOM 661 C CA . GLN C 2 1 ? 4.856 -14.383 -32.240 1.00 21.39 4 GLN C CA 1
ATOM 662 C C . GLN C 2 1 ? 4.648 -13.102 -31.422 1.00 19.19 4 GLN C C 1
ATOM 663 O O . GLN C 2 1 ? 5.572 -12.304 -31.238 1.00 18.72 4 GLN C O 1
ATOM 665 N N . ILE C 2 2 ? 3.429 -12.914 -30.940 1.00 16.63 5 ILE C N 1
ATOM 666 C CA . ILE C 2 2 ? 3.109 -11.731 -30.140 1.00 14.07 5 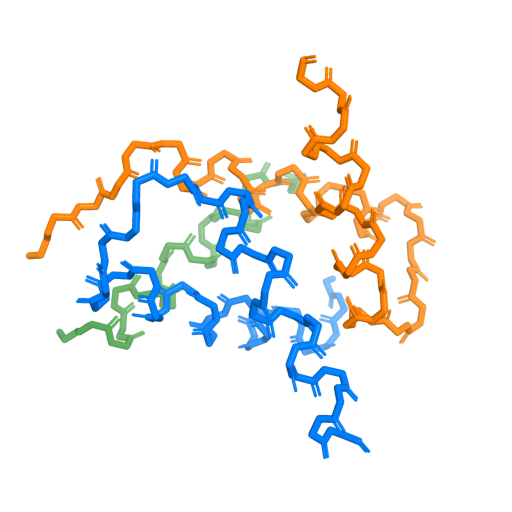ILE C CA 1
ATOM 667 C C . ILE C 2 2 ? 4.029 -11.504 -28.935 1.00 11.04 5 ILE C C 1
ATOM 668 O O . ILE C 2 2 ? 4.404 -10.390 -28.688 1.00 10.58 5 ILE C O 1
ATOM 673 N N . GLU C 2 3 ? 4.442 -12.524 -28.199 1.00 11.18 6 GLU C N 1
ATOM 674 C CA . GLU C 2 3 ? 5.267 -12.270 -27.022 1.00 11.55 6 GLU C CA 1
ATOM 675 C C . GLU C 2 3 ? 6.610 -11.691 -27.415 1.00 11.00 6 GLU C C 1
ATOM 676 O O . GLU C 2 3 ? 7.128 -10.794 -26.747 1.00 10.78 6 GLU C O 1
ATOM 682 N N . TYR C 2 4 ? 7.186 -12.156 -28.527 1.00 9.55 7 TYR C N 1
ATOM 683 C CA . TYR C 2 4 ? 8.488 -11.609 -28.910 1.00 10.74 7 TYR C CA 1
ATOM 684 C C . TYR C 2 4 ? 8.333 -10.189 -29.488 1.00 10.16 7 TYR C C 1
ATOM 685 O O . TYR C 2 4 ? 9.163 -9.299 -29.258 1.00 10.67 7 TYR C O 1
ATOM 694 N N . LEU C 2 5 ? 7.291 -9.978 -30.287 1.00 10.06 8 LEU C N 1
ATOM 695 C CA . LEU C 2 5 ? 7.010 -8.608 -30.742 1.00 10.39 8 LEU C CA 1
ATOM 696 C C . LEU C 2 5 ? 6.851 -7.654 -29.574 1.00 10.36 8 LEU C C 1
ATOM 697 O O . LEU C 2 5 ? 7.411 -6.553 -29.588 1.00 9.22 8 LEU C O 1
ATOM 702 N N . ALA C 2 6 ? 6.110 -8.052 -28.531 1.00 9.42 9 ALA C N 1
ATOM 703 C CA . ALA C 2 6 ? 5.947 -7.187 -27.369 1.00 9.30 9 ALA C CA 1
ATOM 704 C C . ALA C 2 6 ? 7.296 -6.896 -26.683 1.00 9.47 9 ALA C C 1
ATOM 705 O O . ALA C 2 6 ? 7.568 -5.766 -26.299 1.00 9.36 9 ALA C O 1
ATOM 707 N N . LYS C 2 7 ? 8.159 -7.907 -26.571 1.00 9.78 10 LYS C N 1
ATOM 708 C CA . LYS C 2 7 ? 9.483 -7.699 -25.997 1.00 10.47 10 LYS C CA 1
ATOM 709 C C . LYS C 2 7 ? 10.239 -6.660 -26.826 1.00 10.67 10 LYS C C 1
ATOM 710 O O . LYS C 2 7 ? 10.867 -5.736 -26.278 1.00 10.06 10 LYS C O 1
ATOM 716 N N . GLN C 2 8 ? 10.207 -6.797 -28.169 1.00 9.70 11 GLN C N 1
ATOM 717 C CA . GLN C 2 8 ? 10.944 -5.817 -28.991 1.00 9.89 11 GLN C CA 1
ATOM 718 C C . GLN C 2 8 ? 10.395 -4.408 -28.843 1.00 9.65 11 GLN C C 1
ATOM 719 O O . GLN C 2 8 ? 11.159 -3.447 -28.780 1.00 10.37 11 GLN C O 1
ATOM 725 N N . ILE C 2 9 ? 9.069 -4.306 -28.794 1.00 8.34 12 ILE C N 1
ATOM 726 C CA . ILE C 2 9 ? 8.464 -2.969 -28.680 1.00 8.29 12 ILE C CA 1
ATOM 727 C C . ILE C 2 9 ? 8.836 -2.333 -27.358 1.00 9.15 12 ILE C C 1
ATOM 728 O O . ILE C 2 9 ? 9.195 -1.156 -27.291 1.00 8.84 12 ILE C O 1
ATOM 733 N N . VAL C 2 10 ? 8.739 -3.100 -26.284 1.00 8.71 13 VAL C N 1
ATOM 734 C CA . VAL C 2 10 ? 9.094 -2.564 -24.964 1.00 9.47 13 VAL C CA 1
ATOM 735 C C . VAL C 2 10 ? 10.560 -2.216 -24.841 1.00 9.81 13 VAL C C 1
ATOM 736 O O . VAL C 2 10 ? 10.925 -1.134 -24.385 1.00 9.90 13 VAL C O 1
ATOM 740 N N . ASP C 2 11 ? 11.416 -3.118 -25.296 1.00 9.95 14 ASP C N 1
ATOM 741 C CA . ASP C 2 11 ? 12.846 -2.825 -25.172 1.00 12.06 14 ASP C CA 1
ATOM 742 C C . ASP C 2 11 ? 13.217 -1.591 -25.955 1.00 11.49 14 ASP C C 1
ATOM 743 O O . ASP C 2 11 ? 14.033 -0.810 -25.482 1.00 10.57 14 ASP C O 1
ATOM 748 N N . ASN C 2 12 ? 12.625 -1.421 -27.130 1.00 10.66 15 ASN C N 1
ATOM 749 C CA . ASN C 2 12 ? 12.931 -0.241 -27.923 1.00 10.52 15 ASN C CA 1
ATOM 750 C C . ASN C 2 12 ? 12.401 1.035 -27.273 1.00 11.26 15 ASN C C 1
ATOM 751 O O . ASN C 2 12 ? 13.060 2.073 -27.311 1.00 11.91 15 ASN C O 1
ATOM 756 N N . ALA C 2 13 ? 11.207 0.961 -26.660 1.00 10.71 16 ALA C N 1
ATOM 757 C CA . ALA C 2 13 ? 10.660 2.148 -25.993 1.00 10.67 16 ALA C CA 1
ATOM 758 C C . ALA C 2 13 ? 11.561 2.543 -24.805 1.00 11.46 16 ALA C C 1
ATOM 759 O O . ALA C 2 13 ? 11.769 3.744 -24.571 1.00 11.04 16 ALA C O 1
ATOM 761 N N . ILE C 2 14 ? 12.075 1.550 -24.073 1.00 10.61 17 ILE C N 1
ATOM 762 C CA . ILE C 2 14 ? 12.934 1.850 -22.953 1.00 11.17 17 ILE C CA 1
ATOM 763 C C . ILE C 2 14 ? 14.232 2.472 -23.456 1.00 12.55 17 ILE C C 1
ATOM 764 O O . ILE C 2 14 ? 14.741 3.437 -22.859 1.00 12.92 17 ILE C O 1
ATOM 769 N N . GLN C 2 15 ? 14.799 1.931 -24.530 1.00 13.35 18 GLN C N 1
ATOM 770 C CA . GLN C 2 15 ? 16.038 2.500 -25.077 1.00 14.42 18 GLN C CA 1
ATOM 771 C C . GLN C 2 15 ? 15.825 3.920 -25.498 1.00 14.86 18 GLN C C 1
ATOM 772 O O . GLN C 2 15 ? 16.724 4.776 -25.292 1.00 17.18 18 GLN C O 1
ATOM 778 N N . GLN C 2 16 ? 14.676 4.220 -26.099 1.00 14.23 19 GLN C N 1
ATOM 779 C CA . GLN C 2 16 ? 14.397 5.608 -26.505 1.00 16.27 19 GLN C CA 1
ATOM 780 C C . GLN C 2 16 ? 14.202 6.541 -25.312 1.00 15.87 19 GLN C C 1
ATOM 781 O O . GLN C 2 16 ? 14.550 7.734 -25.368 1.00 17.78 19 GLN C O 1
ATOM 787 N N . ALA C 2 17 ? 13.651 6.042 -24.217 1.00 15.45 20 ALA C N 1
ATOM 788 C CA . ALA C 2 17 ? 13.448 6.905 -23.02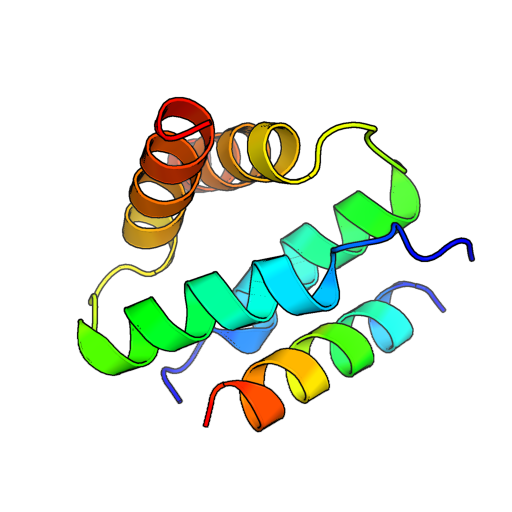6 1.00 16.60 20 ALA C CA 1
ATOM 789 C C . ALA C 2 17 ? 14.785 7.302 -22.410 1.00 18.57 20 ALA C C 1
ATOM 790 O O . ALA C 2 17 ? 14.885 8.372 -21.800 1.00 19.94 20 ALA C O 1
ATOM 792 N N . LYS C 2 18 ? 15.794 6.440 -22.531 1.00 20.63 21 LYS C N 1
ATOM 793 C CA . LYS C 2 18 ? 17.163 6.768 -22.053 1.00 24.28 21 LYS C CA 1
ATOM 794 C C . LYS C 2 18 ? 17.800 7.731 -23.026 1.00 25.69 21 LYS C C 1
ATOM 795 O O . LYS C 2 18 ? 17.605 7.604 -24.236 1.00 28.16 21 LYS C O 1
#

Nearest PDB structures (foldseek):
  4zp3-assembly2_D  TM=9.583E-01  e=1.935E-05  Homo sapiens
  4zp3-assembly5_J  TM=9.527E-01  e=2.287E-05  Homo sapiens
  4zp3-assembly6_K  TM=9.648E-01  e=2.487E-05  Homo sapiens
  5xby-assembly2_C  TM=1.002E+00  e=6.237E-05  Homo sapiens
  5h77-assembly4_G  TM=9.865E-01  e=6.237E-05  Homo sapiens